Protein AF-A0A831PKM0-F1 (afdb_monomer)

Foldseek 3Di:
DDDDDDPPDDPPPDPDPDDAQCRVQPPNDWDEDEDEQCLLVVNCVVVVVSCLRHGQAYEHPQCLQQCNQPQDPPDGDCPSVVSVVVSNVVSNHHYDRPDDDDPPSHHQVLQQDPVRDGDDPVSNVD

Solvent-accessible surface area (backbone atoms only — not comparable to full-atom values): 7649 Å² total; per-residue (Å²): 137,85,85,80,82,81,81,80,77,80,78,76,77,75,76,76,79,79,77,37,61,31,65,76,35,60,97,74,61,82,34,65,48,71,44,48,71,48,48,57,71,64,74,36,59,72,60,45,52,50,44,66,63,32,34,44,22,40,30,42,64,50,52,44,22,39,27,51,27,36,60,44,88,97,44,72,47,54,70,65,40,51,44,44,50,52,52,27,60,78,67,72,29,49,74,45,87,39,37,86,80,58,95,66,65,46,30,69,65,79,48,34,49,98,89,64,48,76,58,56,71,75,68,72,72,111

Organism: NCBI:txid1484053

pLDDT: mean 91.76, std 14.04, range [42.28, 98.94]

Radius of gyration: 25.33 Å; Cα contacts (8 Å, |Δi|>4): 151; chains: 1; bounding box: 51×22×98 Å

InterPro domains:
  IPR001000 Glycoside hydrolase family 10 domain [PF00331] (21-115)
  IPR001000 Glycoside hydrolase family 10 domain [PS51760] (15-126)
  IPR017853 Glycoside hydrolase superfamily [SSF51445] (19-117)
  IPR044846 Glycoside hydrolase family 10 [PTHR31490] (25-111)

Sequence (126 aa):
MALFILISGCTAQQAEAEKTLKEALDGKFYIGTALNAFQINGQDENSIELVKKHFNSIVAENCMKSGQIQPEEGKFNWELPDRFVEFGEKNNMHIVGHTLIWHSQAPRWFFVDEEGNEVGREVLIE

Structure (mmCIF, N/CA/C/O backbone):
data_AF-A0A831PKM0-F1
#
_entry.id   AF-A0A831PKM0-F1
#
loop_
_atom_site.group_PDB
_atom_site.id
_atom_site.type_symbol
_atom_site.label_atom_id
_atom_site.label_alt_id
_atom_site.label_comp_id
_atom_site.label_asym_id
_atom_site.label_entity_id
_atom_site.label_seq_id
_atom_site.pdbx_PDB_ins_code
_atom_site.Cartn_x
_atom_site.Cartn_y
_atom_site.Cartn_z
_atom_site.occupancy
_atom_site.B_iso_or_equiv
_atom_site.auth_seq_id
_atom_site.auth_comp_id
_atom_site.auth_asym_id
_atom_site.auth_atom_id
_atom_site.pdbx_PDB_model_num
ATOM 1 N N . MET A 1 1 ? -34.335 11.721 69.022 1.00 42.38 1 MET A N 1
ATOM 2 C CA . MET A 1 1 ? -33.905 12.459 67.818 1.00 42.38 1 MET A CA 1
ATOM 3 C C . MET A 1 1 ? -33.088 11.489 66.977 1.00 42.38 1 MET A C 1
ATOM 5 O O . MET A 1 1 ? -31.964 11.192 67.350 1.00 42.38 1 MET A O 1
ATOM 9 N N . ALA A 1 2 ? -33.703 10.858 65.973 1.00 42.28 2 ALA A N 1
ATOM 10 C CA . ALA A 1 2 ? -33.054 9.839 65.146 1.00 42.28 2 ALA A CA 1
ATOM 11 C C . ALA A 1 2 ? -32.454 10.515 63.908 1.00 42.28 2 ALA A C 1
ATOM 13 O O . ALA A 1 2 ? -33.170 11.173 63.156 1.00 42.28 2 ALA A O 1
ATOM 14 N N . LEU A 1 3 ? -31.138 10.403 63.749 1.00 44.72 3 LEU A N 1
ATOM 15 C CA . LEU A 1 3 ? -30.394 10.984 62.639 1.00 44.72 3 LEU A CA 1
ATOM 16 C C . LEU A 1 3 ? -30.480 10.033 61.437 1.00 44.72 3 LEU A C 1
ATOM 18 O O . LEU A 1 3 ? -29.861 8.972 61.440 1.00 44.72 3 LEU A O 1
ATOM 22 N N . PHE A 1 4 ? -31.269 10.398 60.427 1.00 49.47 4 PHE A N 1
ATOM 23 C CA . PHE A 1 4 ? -31.288 9.711 59.135 1.00 49.47 4 PHE A CA 1
ATOM 24 C C . PHE A 1 4 ? -30.123 10.219 58.282 1.00 49.47 4 PHE A C 1
ATOM 26 O O . PHE A 1 4 ? -30.108 11.377 57.870 1.00 49.47 4 PHE A O 1
ATOM 33 N N . ILE A 1 5 ? -29.144 9.353 58.018 1.00 58.38 5 ILE A N 1
ATOM 34 C CA . ILE A 1 5 ? -28.064 9.620 57.064 1.00 58.38 5 ILE A CA 1
ATOM 35 C C . ILE A 1 5 ? -28.539 9.135 55.692 1.00 58.38 5 ILE A C 1
ATOM 37 O O . ILE A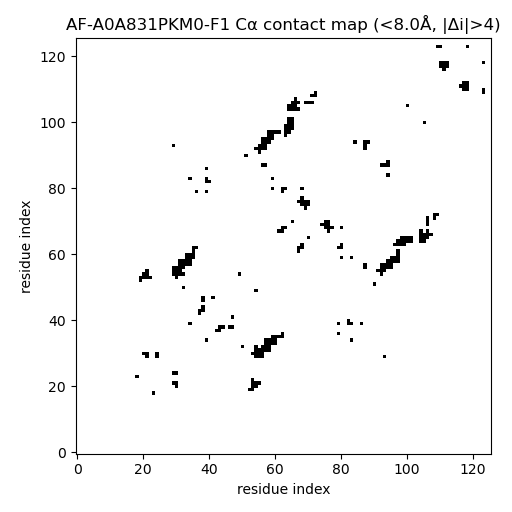 1 5 ? -28.624 7.936 55.437 1.00 58.38 5 ILE A O 1
ATOM 41 N N . LEU A 1 6 ? -28.878 10.083 54.818 1.00 56.03 6 LEU A N 1
ATOM 42 C CA . LEU A 1 6 ? -29.145 9.837 53.402 1.00 56.03 6 LEU A CA 1
ATOM 43 C C . LEU A 1 6 ? -27.808 9.636 52.685 1.00 56.03 6 LEU A C 1
ATOM 45 O O . LEU A 1 6 ? -27.083 10.593 52.419 1.00 56.03 6 LEU A O 1
ATOM 49 N N . ILE A 1 7 ? -27.476 8.384 52.377 1.00 62.81 7 ILE A N 1
ATOM 50 C CA . ILE A 1 7 ? -26.355 8.057 51.494 1.00 62.81 7 ILE A CA 1
ATOM 51 C C . ILE A 1 7 ? -26.844 8.289 50.064 1.00 62.81 7 ILE A C 1
ATOM 53 O O . ILE A 1 7 ? -27.491 7.432 49.466 1.00 62.81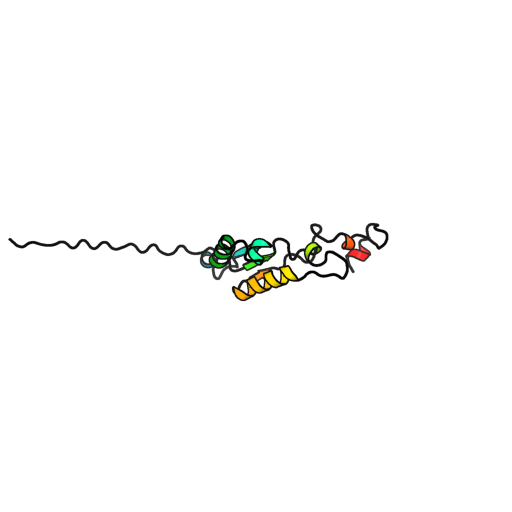 7 ILE A O 1
ATOM 57 N N . SER A 1 8 ? -26.582 9.483 49.535 1.00 67.38 8 SER A N 1
ATOM 58 C CA . SER A 1 8 ? -26.782 9.774 48.117 1.00 67.38 8 SER A CA 1
ATOM 59 C C . SER A 1 8 ? -25.694 9.039 47.333 1.00 67.38 8 SER A C 1
ATOM 61 O O . SER A 1 8 ? -24.536 9.455 47.316 1.00 67.38 8 SER A O 1
ATOM 63 N N . GLY A 1 9 ? -26.036 7.881 46.769 1.00 60.84 9 GLY A N 1
ATOM 64 C CA . GLY A 1 9 ? -25.136 7.121 45.912 1.00 60.84 9 GLY A CA 1
ATOM 65 C C . GLY A 1 9 ? -24.911 7.870 44.603 1.00 60.84 9 GLY A C 1
ATOM 66 O O . GLY A 1 9 ? -25.822 7.972 43.787 1.00 60.84 9 GLY A O 1
ATOM 67 N N . CYS A 1 10 ? -23.700 8.387 44.390 1.00 58.84 10 CYS A N 1
ATOM 68 C CA . CYS A 1 10 ? -23.253 8.779 43.058 1.00 58.84 10 CYS A CA 1
ATOM 69 C C . CYS A 1 10 ? -23.130 7.514 42.207 1.00 58.84 10 CYS A C 1
ATOM 71 O O . CYS A 1 10 ? -22.149 6.777 42.313 1.00 58.84 10 CYS A O 1
ATOM 73 N N . THR A 1 11 ? -24.112 7.258 41.350 1.00 64.62 11 THR A N 1
ATOM 74 C CA . THR A 1 11 ? -23.944 6.331 40.235 1.00 64.62 11 THR A CA 1
ATOM 75 C C . THR A 1 11 ? -22.945 6.979 39.279 1.00 64.62 11 THR A C 1
ATOM 77 O O . THR A 1 11 ? -23.274 7.945 38.594 1.00 64.62 11 THR A O 1
ATOM 80 N N . ALA A 1 12 ? -21.697 6.510 39.270 1.00 62.59 12 ALA A N 1
ATOM 81 C CA . ALA A 1 12 ? -20.759 6.879 38.221 1.00 62.59 12 ALA A CA 1
ATOM 82 C C . ALA A 1 12 ? -21.327 6.337 36.903 1.00 62.59 12 ALA A C 1
ATOM 84 O O . ALA A 1 12 ? -21.351 5.127 36.686 1.00 62.59 12 ALA A O 1
ATOM 85 N N . GLN A 1 13 ? -21.851 7.229 36.062 1.00 57.53 13 GLN A N 1
ATOM 86 C CA . GLN A 1 13 ? -22.266 6.900 34.706 1.00 57.53 13 GLN A CA 1
ATOM 87 C C . GLN A 1 13 ? -21.012 6.414 33.970 1.00 57.53 13 GLN A C 1
ATOM 89 O O . GLN A 1 13 ? -20.145 7.212 33.615 1.00 57.53 13 GLN A O 1
ATOM 94 N N . GLN A 1 14 ? -20.867 5.100 33.809 1.00 56.69 14 GLN A N 1
ATOM 95 C CA . GLN A 1 14 ? -19.831 4.531 32.957 1.00 56.69 14 GLN A CA 1
ATOM 96 C C . GLN A 1 14 ? -20.089 5.067 31.548 1.00 56.69 14 GLN A C 1
ATOM 98 O O . GLN A 1 14 ? -21.140 4.791 30.969 1.00 56.69 14 GLN A O 1
ATOM 103 N N . ALA A 1 15 ? -19.180 5.898 31.033 1.00 61.12 15 ALA A N 1
ATOM 104 C CA . ALA A 1 15 ? -19.237 6.327 29.646 1.00 61.12 15 ALA A CA 1
ATOM 105 C C . ALA A 1 15 ? -19.170 5.068 28.778 1.00 61.12 15 ALA A C 1
ATOM 107 O O . ALA A 1 15 ? -18.217 4.291 28.876 1.00 61.12 15 ALA A O 1
ATOM 108 N N . GLU A 1 16 ? -20.217 4.832 27.994 1.00 64.12 16 GLU A N 1
ATOM 109 C CA . GLU A 1 16 ? -20.244 3.741 27.031 1.00 64.12 16 GLU A CA 1
ATOM 110 C C . GLU A 1 16 ? -19.091 3.977 26.049 1.00 64.12 16 GLU A C 1
ATOM 112 O O . GLU A 1 16 ? -18.950 5.078 25.512 1.00 64.12 16 GLU A O 1
ATOM 117 N N . ALA A 1 17 ? -18.204 2.992 25.892 1.00 71.06 17 ALA A N 1
ATOM 118 C CA . ALA A 1 17 ? -17.057 3.133 25.005 1.00 71.06 17 ALA A CA 1
ATOM 119 C C . ALA A 1 17 ? -17.556 3.463 23.590 1.00 71.06 17 ALA A C 1
ATOM 121 O O . ALA A 1 17 ? -18.407 2.753 23.049 1.00 71.06 17 ALA A O 1
ATOM 122 N N . GLU A 1 18 ? -17.052 4.550 23.002 1.00 85.19 18 GLU A N 1
ATOM 123 C CA . GLU A 1 18 ? -17.447 4.944 21.651 1.00 85.19 18 GLU A CA 1
ATOM 124 C C . GLU A 1 18 ? -17.124 3.824 20.657 1.00 85.19 18 GLU A C 1
ATOM 126 O O . GLU A 1 18 ? -15.992 3.332 20.604 1.00 85.19 18 GLU A O 1
ATOM 131 N N . LYS A 1 19 ? -18.121 3.440 19.850 1.00 92.94 19 LYS A N 1
ATOM 132 C CA . LYS A 1 19 ? -17.942 2.461 18.773 1.00 92.94 19 LYS A CA 1
ATOM 133 C C . LYS A 1 19 ? -16.873 2.944 17.796 1.00 92.94 19 LYS A C 1
ATOM 135 O O . LYS A 1 19 ? -16.893 4.091 17.349 1.00 92.94 19 LYS A O 1
ATOM 140 N N . THR A 1 20 ? -15.970 2.052 17.413 1.00 97.56 20 THR A N 1
ATOM 141 C CA . THR A 1 20 ? -14.993 2.312 16.350 1.00 97.56 20 THR A CA 1
ATOM 142 C C . THR A 1 20 ? -15.661 2.315 14.969 1.00 97.56 20 THR A C 1
ATOM 144 O O . THR A 1 20 ? -16.802 1.876 14.805 1.00 97.56 20 THR A O 1
ATOM 147 N N . LEU A 1 21 ? -14.949 2.798 13.941 1.00 97.75 21 LEU A N 1
ATOM 148 C CA . LEU A 1 21 ? -15.515 2.892 12.587 1.00 97.75 21 LEU A CA 1
ATOM 149 C C . LEU A 1 21 ? -15.814 1.504 12.005 1.00 97.75 21 LEU A C 1
ATOM 151 O O . LEU A 1 21 ? -16.902 1.288 11.473 1.00 97.75 21 LEU A O 1
ATOM 155 N N . LYS A 1 22 ? -14.886 0.549 12.158 1.00 97.75 22 LYS A N 1
ATOM 156 C CA . LYS A 1 22 ? -15.090 -0.845 11.745 1.00 97.75 22 LYS A CA 1
ATOM 157 C C . LYS A 1 22 ? -16.229 -1.540 12.497 1.00 97.75 22 LYS A C 1
ATOM 159 O O . LYS A 1 22 ? -16.961 -2.297 11.877 1.00 97.75 22 LYS A O 1
ATOM 164 N N . GLU A 1 23 ? -16.429 -1.257 13.787 1.00 97.75 23 GLU A N 1
ATOM 165 C CA . GLU A 1 23 ? -17.535 -1.839 14.570 1.00 97.75 23 GLU A CA 1
ATOM 166 C C . GLU A 1 23 ? -18.895 -1.271 14.163 1.00 97.75 23 GLU A C 1
ATOM 168 O O . GLU A 1 23 ? -19.891 -1.990 14.134 1.00 97.75 23 GLU A O 1
ATOM 173 N N . ALA A 1 24 ? -18.960 0.018 13.820 1.00 96.81 24 ALA A N 1
ATOM 174 C CA . ALA A 1 24 ? -20.200 0.647 13.373 1.00 96.81 24 ALA A CA 1
ATOM 175 C C . ALA A 1 24 ? -20.747 0.035 12.065 1.00 96.81 24 ALA A C 1
ATOM 177 O O . ALA A 1 24 ? -21.945 0.144 11.782 1.00 96.81 24 ALA A O 1
ATOM 178 N N . LEU A 1 25 ? -19.878 -0.599 11.270 1.00 96.62 25 LEU A N 1
ATOM 179 C CA . LEU A 1 25 ? -20.184 -1.163 9.951 1.00 96.62 25 LEU A CA 1
ATOM 180 C C . LEU A 1 25 ? -19.878 -2.665 9.854 1.00 96.62 25 LEU A C 1
ATOM 182 O O . LEU A 1 25 ? -19.854 -3.223 8.754 1.00 96.62 25 LEU A O 1
ATOM 186 N N . ASP A 1 26 ? -19.711 -3.322 11.003 1.00 96.06 26 ASP A N 1
ATOM 187 C CA . ASP A 1 26 ? -19.443 -4.752 11.075 1.00 96.06 26 ASP A CA 1
ATOM 188 C C . ASP A 1 26 ? -20.546 -5.578 10.388 1.00 96.06 26 ASP A C 1
ATOM 190 O O . ASP A 1 26 ? -21.730 -5.221 10.391 1.00 96.06 26 ASP A O 1
ATOM 194 N N . GLY A 1 27 ? -20.134 -6.659 9.725 1.00 96.00 27 GLY A N 1
ATOM 195 C CA . GLY A 1 27 ? -21.010 -7.522 8.929 1.00 96.00 27 GLY A CA 1
ATOM 196 C C . GLY A 1 27 ? -21.567 -6.908 7.635 1.00 96.00 27 GLY A C 1
ATOM 197 O O . GLY A 1 27 ? -22.317 -7.587 6.935 1.00 96.00 27 GLY A O 1
ATOM 198 N N . LYS A 1 28 ? -21.224 -5.655 7.288 1.00 97.94 28 LYS A N 1
ATOM 199 C CA . LYS A 1 28 ? -21.679 -5.000 6.045 1.00 97.94 28 LYS A CA 1
ATOM 200 C C . LYS A 1 28 ? -20.576 -4.899 4.998 1.00 97.94 28 LYS A C 1
ATOM 202 O O . LYS A 1 28 ? -20.756 -5.365 3.878 1.00 97.94 28 LYS A O 1
ATOM 207 N N . PHE A 1 29 ? -19.461 -4.265 5.347 1.00 97.31 29 PHE A N 1
ATOM 208 C CA . PHE A 1 29 ? -18.287 -4.115 4.485 1.00 97.31 29 PHE A CA 1
ATOM 209 C C . PHE A 1 29 ? -17.065 -3.705 5.311 1.00 97.31 29 PHE A C 1
ATOM 211 O O . PHE A 1 29 ? -17.191 -3.251 6.448 1.00 97.31 29 PHE A O 1
ATOM 218 N N . TYR A 1 30 ? -15.875 -3.860 4.731 1.00 98.50 30 TYR A N 1
ATOM 219 C CA . TYR A 1 30 ? -14.639 -3.403 5.358 1.00 98.50 30 TYR A CA 1
ATOM 220 C C . TYR A 1 30 ? -14.547 -1.875 5.404 1.00 98.50 30 TYR A C 1
ATOM 222 O O . TYR A 1 30 ? -14.984 -1.178 4.489 1.00 98.50 30 TYR A O 1
ATOM 230 N N . ILE A 1 31 ? -13.900 -1.368 6.450 1.00 98.69 31 ILE A N 1
ATOM 231 C CA . ILE A 1 31 ? -13.505 0.030 6.591 1.00 98.69 31 ILE A CA 1
ATOM 232 C C . ILE A 1 31 ? -11.994 0.104 6.494 1.00 98.69 31 ILE A C 1
ATOM 234 O O . ILE A 1 31 ? -11.278 -0.422 7.351 1.00 98.69 31 ILE A O 1
ATOM 238 N N . GLY A 1 32 ? -11.530 0.730 5.411 1.00 98.56 32 GLY A N 1
ATOM 239 C CA . GLY A 1 32 ? -10.124 0.771 5.042 1.00 98.56 32 GLY A CA 1
ATOM 240 C C . GLY A 1 32 ? -9.499 2.158 5.062 1.00 98.56 32 GLY A C 1
ATOM 241 O O . GLY A 1 32 ? -10.196 3.170 5.021 1.00 98.56 32 GLY A O 1
ATOM 242 N N . THR A 1 33 ? -8.170 2.183 5.122 1.00 98.81 33 THR A N 1
ATOM 243 C CA . THR A 1 33 ? -7.352 3.398 5.030 1.00 98.81 33 THR A CA 1
ATOM 244 C C . THR A 1 33 ? -6.039 3.126 4.295 1.00 98.81 33 THR A C 1
ATOM 246 O O . THR A 1 33 ? -5.596 1.977 4.210 1.00 98.81 33 THR A O 1
ATOM 249 N N . ALA A 1 34 ? -5.428 4.173 3.739 1.00 98.81 34 ALA A N 1
ATOM 250 C CA . ALA A 1 34 ? -4.139 4.079 3.065 1.00 98.81 34 ALA A CA 1
ATOM 251 C C . ALA A 1 34 ? -2.982 4.229 4.060 1.00 98.81 34 ALA A C 1
ATOM 253 O O . ALA A 1 34 ? -3.033 5.092 4.936 1.00 98.81 34 ALA A O 1
ATOM 254 N N . LEU A 1 35 ? -1.943 3.404 3.916 1.00 98.81 35 LEU A N 1
ATOM 255 C CA . LEU A 1 35 ? -0.715 3.500 4.709 1.00 98.81 35 LEU A CA 1
ATOM 256 C C . LEU A 1 35 ? 0.455 3.961 3.843 1.00 98.81 35 LEU A C 1
ATOM 258 O O . LEU A 1 35 ? 0.676 3.465 2.734 1.00 98.81 35 LEU A O 1
ATOM 262 N N . ASN A 1 36 ? 1.235 4.874 4.402 1.00 98.62 36 ASN A N 1
ATOM 263 C CA . ASN A 1 36 ? 2.460 5.403 3.833 1.00 98.62 36 ASN A CA 1
ATOM 264 C C . ASN A 1 36 ? 3.696 4.782 4.498 1.00 98.62 36 ASN A C 1
ATOM 266 O O . ASN A 1 36 ? 3.597 4.009 5.454 1.00 98.62 36 ASN A O 1
ATOM 270 N N . ALA A 1 37 ? 4.883 5.130 3.996 1.00 98.19 37 ALA A N 1
ATOM 271 C CA . ALA A 1 37 ? 6.140 4.558 4.471 1.00 98.19 37 ALA A CA 1
ATOM 272 C C . ALA A 1 37 ? 6.392 4.783 5.973 1.00 98.19 37 ALA A C 1
ATOM 274 O O . ALA A 1 37 ? 6.924 3.892 6.625 1.00 98.19 37 ALA A O 1
ATOM 275 N N . PHE A 1 38 ? 5.987 5.924 6.540 1.00 98.31 38 PHE A N 1
ATOM 276 C CA . PHE A 1 38 ? 6.170 6.207 7.965 1.00 98.31 38 PHE A CA 1
ATOM 277 C C . PHE A 1 38 ? 5.319 5.278 8.832 1.00 98.31 38 PHE A C 1
ATOM 279 O O . PHE A 1 38 ? 5.836 4.722 9.801 1.00 98.31 38 PHE A O 1
ATOM 286 N N . GLN A 1 39 ? 4.051 5.036 8.474 1.00 98.56 39 GLN A N 1
ATOM 287 C CA . GLN A 1 39 ? 3.225 4.077 9.220 1.00 98.56 39 GLN A CA 1
ATOM 288 C C . GLN A 1 39 ? 3.720 2.637 9.037 1.00 98.56 39 GLN A C 1
ATOM 290 O O . GLN A 1 39 ? 3.811 1.895 10.012 1.00 98.56 39 GLN A O 1
ATOM 295 N N . ILE A 1 40 ? 4.098 2.245 7.816 1.00 98.38 40 ILE A N 1
ATOM 296 C CA . ILE A 1 40 ? 4.612 0.892 7.535 1.00 98.38 40 ILE A CA 1
ATOM 297 C C . ILE A 1 40 ? 5.920 0.631 8.300 1.00 98.38 40 ILE A C 1
ATOM 299 O O . ILE A 1 40 ? 6.126 -0.452 8.845 1.00 98.38 40 ILE A O 1
ATOM 303 N N . ASN A 1 41 ? 6.791 1.637 8.399 1.00 98.06 41 ASN A N 1
ATOM 304 C CA . ASN A 1 41 ? 8.066 1.530 9.105 1.00 98.06 41 ASN A CA 1
ATOM 305 C C . ASN A 1 41 ? 7.961 1.721 10.625 1.00 98.06 41 ASN A C 1
ATOM 307 O O . ASN A 1 41 ? 8.986 1.641 11.301 1.00 98.06 41 ASN A O 1
ATOM 311 N N . GLY A 1 42 ? 6.767 1.963 11.175 1.00 97.19 42 GLY A N 1
ATOM 312 C CA . GLY A 1 42 ? 6.595 2.163 12.617 1.00 97.19 42 GLY A CA 1
ATOM 313 C C . GLY A 1 42 ? 7.031 3.540 13.125 1.00 97.19 42 GLY A C 1
ATOM 314 O O . GLY A 1 42 ? 7.248 3.702 14.317 1.00 97.19 42 GLY A O 1
ATOM 315 N N . GLN A 1 43 ? 7.192 4.524 12.241 1.00 98.38 43 GLN A N 1
ATOM 316 C CA . GLN A 1 43 ? 7.706 5.861 12.568 1.00 98.38 43 GLN A CA 1
ATOM 317 C C . GLN A 1 43 ? 6.605 6.847 12.995 1.00 98.38 43 GLN A C 1
ATOM 319 O O . GLN A 1 43 ? 6.913 7.934 13.474 1.00 98.38 43 GLN A O 1
ATOM 324 N N . ASP A 1 44 ? 5.334 6.481 12.815 1.00 97.88 44 ASP A N 1
ATOM 325 C CA . ASP A 1 44 ? 4.160 7.273 13.200 1.00 97.88 44 ASP A CA 1
ATOM 326 C C . ASP A 1 44 ? 3.207 6.422 14.055 1.00 97.88 44 ASP A C 1
ATOM 328 O O . ASP A 1 44 ? 2.207 5.875 13.582 1.00 97.88 44 ASP A O 1
ATOM 332 N N . GLU A 1 45 ? 3.573 6.259 15.327 1.00 97.56 45 GLU A N 1
ATOM 333 C CA . GLU A 1 45 ? 2.880 5.387 16.282 1.00 97.56 45 GLU A CA 1
ATOM 334 C C . GLU A 1 45 ? 1.421 5.807 16.506 1.00 97.56 45 GLU A C 1
ATOM 336 O O . GLU A 1 45 ? 0.533 4.955 16.493 1.00 97.56 45 GLU A O 1
ATOM 341 N N . ASN A 1 46 ? 1.152 7.112 16.611 1.00 97.94 46 ASN A N 1
ATOM 342 C CA . ASN A 1 46 ? -0.199 7.637 16.826 1.00 97.94 46 ASN A CA 1
ATOM 343 C C . ASN A 1 46 ? -1.139 7.266 15.670 1.00 97.94 46 ASN A C 1
ATOM 345 O O . ASN A 1 46 ? -2.260 6.801 15.897 1.00 97.94 46 ASN A O 1
ATOM 349 N N . SER A 1 47 ? -0.690 7.424 14.420 1.00 98.06 47 SER A N 1
ATOM 350 C CA . SER A 1 47 ? -1.491 7.003 13.267 1.00 98.06 47 SER A CA 1
ATOM 351 C C . SER A 1 47 ? -1.672 5.489 13.232 1.00 98.06 47 SER A C 1
ATOM 353 O O . SER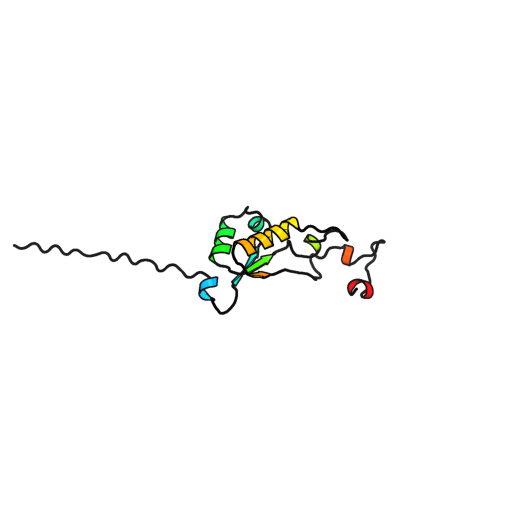 A 1 47 ? -2.765 5.016 12.932 1.00 98.06 47 SER A O 1
ATOM 355 N N . ILE A 1 48 ? -0.645 4.708 13.580 1.00 98.50 48 ILE A N 1
ATOM 356 C CA . ILE A 1 48 ? -0.739 3.241 13.640 1.00 98.50 48 ILE A CA 1
ATOM 357 C C . ILE A 1 48 ? -1.773 2.788 14.679 1.00 98.50 48 ILE A C 1
ATOM 359 O O . ILE A 1 48 ? -2.533 1.851 14.418 1.00 98.50 48 ILE A O 1
ATOM 363 N N . GLU A 1 49 ? -1.835 3.438 15.842 1.00 98.38 49 GLU A N 1
ATOM 364 C CA . GLU A 1 49 ? -2.856 3.161 16.856 1.00 98.38 49 GLU A CA 1
ATOM 365 C C . GLU A 1 49 ? -4.266 3.435 16.324 1.00 98.38 49 GLU A C 1
ATOM 367 O O . GLU A 1 49 ? -5.153 2.587 16.460 1.00 98.38 49 GLU A O 1
ATOM 372 N N . LEU A 1 50 ? -4.467 4.566 15.641 1.00 98.25 50 LEU A N 1
ATOM 373 C CA . LEU A 1 50 ? -5.746 4.891 15.006 1.00 98.25 50 LEU A CA 1
ATOM 374 C C . LEU A 1 50 ? -6.117 3.889 13.907 1.00 98.25 50 LEU A C 1
ATOM 376 O O . LEU A 1 50 ? -7.267 3.448 13.852 1.00 98.25 50 LEU A O 1
ATOM 380 N N . VAL A 1 51 ? -5.150 3.487 13.075 1.00 98.62 51 VAL A N 1
ATOM 381 C CA . VAL A 1 51 ? -5.323 2.468 12.029 1.00 98.62 51 VAL A CA 1
ATOM 382 C C . VAL A 1 51 ? -5.851 1.170 12.645 1.00 98.62 51 VAL A C 1
ATOM 384 O O . VAL A 1 51 ? -6.913 0.681 12.259 1.00 98.62 51 VAL A O 1
ATOM 387 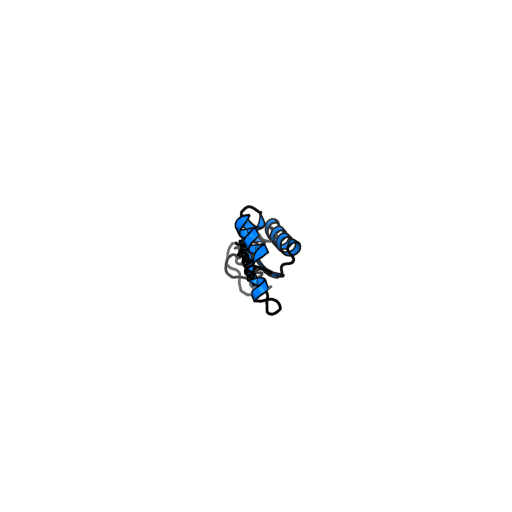N N . LYS A 1 52 ? -5.163 0.647 13.667 1.00 98.50 52 LYS A N 1
ATOM 388 C CA . LYS A 1 52 ? -5.547 -0.599 14.352 1.00 98.50 52 LYS A CA 1
ATOM 389 C C . LYS A 1 52 ? -6.898 -0.490 15.053 1.00 98.50 52 LYS A C 1
ATOM 391 O O . LYS A 1 52 ? -7.672 -1.453 15.052 1.00 98.50 52 LYS A O 1
ATOM 396 N N . LYS A 1 53 ? -7.198 0.672 15.639 1.00 98.19 53 LYS A N 1
ATOM 397 C CA . LYS A 1 53 ? -8.454 0.920 16.350 1.00 98.19 53 LYS A CA 1
ATOM 398 C C . LYS A 1 53 ? -9.644 0.986 15.396 1.00 98.19 53 LYS A C 1
ATOM 400 O O . LYS A 1 53 ? -10.648 0.328 15.647 1.00 98.19 53 LYS A O 1
ATOM 405 N N . HIS A 1 54 ? -9.549 1.743 14.307 1.00 98.44 54 HIS A N 1
ATOM 406 C CA . HIS A 1 54 ? -10.721 2.102 13.507 1.00 98.44 54 HIS A CA 1
ATOM 407 C C . HIS A 1 54 ? -10.907 1.288 12.223 1.00 98.44 54 HIS A C 1
ATOM 409 O O . HIS A 1 54 ? -12.035 1.233 11.737 1.00 98.44 54 HIS A O 1
ATOM 415 N N . PHE A 1 55 ? -9.869 0.633 11.697 1.00 98.75 55 PHE A N 1
ATOM 416 C CA . PHE A 1 55 ? -9.901 0.021 10.365 1.00 98.75 55 PHE A CA 1
ATOM 417 C C . PHE A 1 55 ? -9.664 -1.495 10.410 1.00 98.75 55 PHE A C 1
ATOM 419 O O . PHE A 1 55 ? -9.012 -2.021 11.315 1.00 98.75 55 PHE A O 1
ATOM 426 N N . ASN A 1 56 ? -10.246 -2.207 9.445 1.00 98.75 56 ASN A N 1
ATOM 427 C CA . ASN A 1 56 ? -10.070 -3.650 9.220 1.00 98.75 56 ASN A CA 1
ATOM 428 C C . ASN A 1 56 ? -9.687 -3.977 7.765 1.00 98.75 56 ASN A C 1
ATOM 430 O O . ASN A 1 56 ? -9.681 -5.141 7.370 1.00 98.75 56 ASN A O 1
ATOM 434 N N . SER A 1 57 ? -9.335 -2.959 6.978 1.00 98.88 57 SER A N 1
ATOM 435 C CA . SER A 1 57 ? -8.711 -3.100 5.667 1.00 98.88 57 SER A CA 1
ATOM 436 C C . SER A 1 57 ? -7.630 -2.036 5.468 1.00 98.88 57 SER A C 1
ATOM 438 O O . SER A 1 57 ? -7.700 -0.958 6.057 1.00 98.88 57 SER A O 1
ATOM 440 N N . ILE A 1 58 ? -6.617 -2.330 4.658 1.00 98.88 58 ILE A N 1
ATOM 441 C CA . ILE A 1 58 ? -5.535 -1.397 4.343 1.00 98.88 58 ILE A CA 1
ATOM 442 C C . ILE A 1 58 ? -5.206 -1.430 2.857 1.00 98.88 58 ILE A C 1
ATOM 444 O O . ILE A 1 58 ? -5.303 -2.471 2.208 1.00 98.88 58 ILE A O 1
ATOM 448 N N . VAL A 1 59 ? -4.773 -0.287 2.335 1.00 98.94 59 VAL A N 1
ATOM 449 C CA . VAL A 1 59 ? -4.236 -0.139 0.978 1.00 98.94 59 VAL A CA 1
ATOM 450 C C . VAL A 1 59 ? -2.881 0.564 1.043 1.00 98.94 59 VAL A C 1
ATOM 452 O O . VAL A 1 59 ? -2.674 1.449 1.874 1.00 98.94 59 VAL A O 1
ATOM 455 N N . ALA A 1 60 ? -1.933 0.171 0.199 1.00 98.75 60 ALA A N 1
ATOM 456 C CA . ALA A 1 60 ? -0.654 0.867 0.111 1.00 98.75 60 ALA A CA 1
ATOM 457 C C . ALA A 1 60 ? -0.851 2.230 -0.571 1.00 98.75 60 ALA A C 1
ATOM 459 O O . ALA A 1 60 ? -1.370 2.289 -1.685 1.00 98.75 60 ALA A O 1
ATOM 460 N N . GLU A 1 61 ? -0.419 3.329 0.058 1.00 98.69 61 GLU A N 1
ATOM 461 C CA . GLU A 1 61 ? -0.572 4.667 -0.535 1.00 98.69 61 GLU A CA 1
ATOM 462 C C . GLU A 1 61 ? 0.251 4.801 -1.827 1.00 98.69 61 GLU A C 1
ATOM 464 O O . GLU A 1 61 ? -0.228 5.319 -2.840 1.00 98.69 61 GLU A O 1
ATOM 469 N N . ASN A 1 62 ? 1.499 4.320 -1.799 1.00 98.69 62 ASN A N 1
ATOM 470 C CA . ASN A 1 62 ? 2.422 4.434 -2.930 1.00 98.69 62 ASN A CA 1
ATOM 471 C C . ASN A 1 62 ? 3.293 3.195 -3.158 1.00 98.69 62 ASN A C 1
ATOM 473 O O . ASN A 1 62 ? 3.584 2.893 -4.310 1.00 98.69 62 ASN A O 1
ATOM 477 N N . CYS A 1 63 ? 3.705 2.471 -2.109 1.00 98.50 63 CYS A N 1
ATOM 478 C CA . CYS A 1 63 ? 4.767 1.463 -2.236 1.00 98.50 63 CYS A CA 1
ATOM 479 C C . CYS A 1 63 ? 4.432 0.295 -3.175 1.00 98.50 63 CYS A C 1
ATOM 481 O O . CYS A 1 63 ? 5.354 -0.336 -3.672 1.00 98.50 63 CYS A O 1
ATOM 483 N N . MET A 1 64 ? 3.150 0.044 -3.467 1.00 98.69 64 MET A N 1
ATOM 484 C CA . MET A 1 64 ? 2.718 -0.999 -4.407 1.00 98.69 64 MET A CA 1
ATOM 485 C C . MET A 1 64 ? 2.359 -0.484 -5.813 1.00 98.69 64 MET A C 1
ATOM 487 O O . MET A 1 64 ? 1.787 -1.224 -6.612 1.00 98.69 64 MET A O 1
ATOM 491 N N . LYS A 1 65 ? 2.672 0.773 -6.146 1.00 98.69 65 LYS A N 1
ATOM 492 C CA . LYS A 1 65 ? 2.568 1.276 -7.525 1.00 98.69 65 LYS A CA 1
ATOM 493 C C . LYS A 1 65 ? 3.758 0.777 -8.340 1.00 98.69 65 LYS A C 1
ATOM 495 O O . LYS A 1 65 ? 4.863 0.660 -7.809 1.00 98.69 65 LYS A O 1
ATOM 500 N N . SER A 1 66 ? 3.553 0.514 -9.629 1.00 97.69 66 SER A N 1
ATOM 501 C CA . SER A 1 66 ? 4.557 -0.139 -10.480 1.00 97.69 66 SER A CA 1
ATOM 502 C C . SER A 1 66 ? 5.907 0.583 -10.506 1.00 97.69 66 SER A C 1
ATOM 504 O O . SER A 1 66 ? 6.937 -0.077 -10.468 1.00 97.69 66 SER A O 1
ATOM 506 N N . GLY A 1 67 ? 5.941 1.918 -10.470 1.00 97.69 67 GLY A N 1
ATOM 507 C CA . GLY A 1 67 ? 7.195 2.676 -10.420 1.00 97.69 67 GLY A CA 1
ATOM 508 C C . GLY A 1 67 ? 7.969 2.542 -9.105 1.00 97.69 67 GLY A C 1
ATOM 509 O O . GLY A 1 67 ? 9.173 2.773 -9.092 1.00 97.69 67 GLY A O 1
ATOM 510 N N . GLN A 1 68 ? 7.303 2.169 -8.006 1.00 97.94 68 GLN A N 1
ATOM 511 C CA . GLN A 1 68 ? 7.957 1.844 -6.733 1.00 97.94 68 GLN A CA 1
ATOM 512 C C . GLN A 1 68 ? 8.416 0.382 -6.698 1.00 97.94 68 GLN A C 1
ATOM 514 O O . GLN A 1 68 ? 9.518 0.100 -6.237 1.00 97.94 68 GLN A O 1
ATOM 519 N N . ILE A 1 69 ? 7.585 -0.531 -7.213 1.00 98.12 69 ILE A N 1
ATOM 520 C CA . ILE A 1 69 ? 7.873 -1.970 -7.245 1.00 98.12 69 ILE A CA 1
ATOM 521 C C . ILE A 1 69 ? 8.987 -2.303 -8.239 1.00 98.12 69 ILE A C 1
ATOM 523 O O . ILE A 1 69 ? 9.834 -3.130 -7.928 1.00 98.12 69 ILE A O 1
ATOM 527 N N . GLN A 1 70 ? 8.991 -1.708 -9.431 1.00 97.94 70 GLN A N 1
ATOM 528 C CA . GLN A 1 70 ? 9.904 -2.075 -10.514 1.00 97.94 70 GLN A CA 1
ATOM 529 C C . GLN A 1 70 ? 10.482 -0.825 -11.199 1.00 97.94 70 GLN A C 1
ATOM 531 O O . GLN A 1 70 ? 10.133 -0.510 -12.341 1.00 97.94 70 GLN A O 1
ATOM 536 N N . PRO A 1 71 ? 11.349 -0.066 -10.505 1.00 96.50 71 PRO A N 1
ATOM 537 C CA . PRO A 1 71 ? 11.889 1.195 -11.019 1.00 96.50 71 PRO A CA 1
ATOM 538 C C . PRO A 1 71 ? 12.729 1.027 -12.296 1.00 96.50 71 PRO A C 1
ATOM 540 O O . PRO A 1 71 ? 12.766 1.936 -13.124 1.00 96.50 71 PRO A O 1
ATOM 543 N N . GLU A 1 72 ? 13.362 -0.134 -12.473 1.00 96.06 72 GLU A N 1
ATOM 544 C CA . GLU A 1 72 ? 14.114 -0.526 -13.669 1.00 96.06 72 GLU A CA 1
ATOM 545 C C . GLU A 1 72 ? 13.620 -1.892 -14.160 1.00 96.06 72 GLU A C 1
ATOM 547 O O . GLU A 1 72 ? 13.201 -2.730 -13.356 1.00 96.06 72 GLU A O 1
ATOM 552 N N . GLU A 1 73 ? 13.689 -2.135 -15.469 1.00 95.25 73 GLU A N 1
ATOM 553 C CA . GLU A 1 73 ? 13.241 -3.397 -16.058 1.00 95.25 73 GLU A CA 1
ATOM 554 C C . GLU A 1 73 ? 13.960 -4.595 -15.420 1.00 95.25 73 GLU A C 1
ATOM 556 O O . GLU A 1 73 ? 15.172 -4.593 -15.195 1.00 95.25 73 GLU A O 1
ATOM 561 N N . GLY A 1 74 ? 13.182 -5.608 -15.038 1.00 96.31 74 GLY A N 1
ATOM 562 C CA . GLY A 1 74 ? 13.674 -6.792 -14.326 1.00 96.31 74 GLY A CA 1
ATOM 563 C C . GLY A 1 74 ? 14.175 -6.577 -12.885 1.00 96.31 74 GLY A C 1
ATOM 564 O O . GLY A 1 74 ? 14.460 -7.566 -12.210 1.00 96.31 74 GLY A O 1
ATOM 565 N N . LYS A 1 75 ? 14.259 -5.340 -12.368 1.00 97.94 75 LYS A N 1
ATOM 566 C CA . LYS A 1 75 ? 14.718 -5.061 -10.995 1.00 97.94 75 LYS A CA 1
ATOM 567 C C . LYS A 1 75 ? 13.559 -4.673 -10.090 1.00 97.94 75 LYS A C 1
ATOM 569 O O . LYS A 1 75 ? 13.018 -3.574 -10.187 1.00 97.94 75 LYS A O 1
ATOM 574 N N . PHE A 1 76 ? 13.228 -5.568 -9.167 1.00 98.38 76 PHE A N 1
ATOM 575 C CA . PHE A 1 76 ? 12.127 -5.373 -8.235 1.00 98.38 76 PHE A CA 1
ATOM 576 C C . PHE A 1 76 ? 12.595 -4.920 -6.849 1.00 98.38 76 PHE A C 1
ATOM 578 O O . PHE A 1 76 ? 13.602 -5.408 -6.335 1.00 98.38 76 PHE A O 1
ATOM 585 N N . ASN A 1 77 ? 11.817 -4.039 -6.224 1.00 97.94 77 ASN A N 1
ATOM 586 C CA . ASN A 1 77 ? 11.933 -3.647 -4.828 1.00 97.94 77 ASN A CA 1
ATOM 587 C C . ASN A 1 77 ? 10.656 -4.025 -4.066 1.00 97.94 77 ASN A C 1
ATOM 589 O O . ASN A 1 77 ? 9.637 -3.337 -4.139 1.00 97.94 77 ASN A O 1
ATOM 5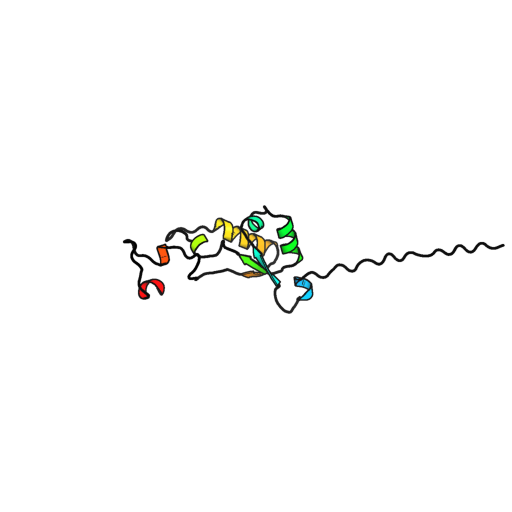93 N N . TRP A 1 78 ? 10.742 -5.117 -3.310 1.00 98.31 78 TRP A N 1
ATOM 594 C CA . TRP A 1 78 ? 9.641 -5.639 -2.500 1.00 98.31 78 TRP A CA 1
ATOM 595 C C . TRP A 1 78 ? 9.760 -5.298 -1.011 1.00 98.31 78 TRP A C 1
ATOM 597 O O . TRP A 1 78 ? 8.844 -5.592 -0.258 1.00 98.31 78 TRP A O 1
ATOM 607 N N . GLU A 1 79 ? 10.818 -4.606 -0.572 1.00 98.50 79 GLU A N 1
ATOM 608 C CA . GLU A 1 79 ? 11.092 -4.408 0.859 1.00 98.50 79 GLU A CA 1
ATOM 609 C C . GLU A 1 79 ? 9.935 -3.713 1.600 1.00 98.50 79 GLU A C 1
ATOM 611 O O . GLU A 1 79 ? 9.444 -4.204 2.617 1.00 98.50 79 GLU A O 1
ATOM 616 N N . LEU A 1 80 ? 9.477 -2.561 1.100 1.00 98.56 80 LEU A N 1
ATOM 617 C CA . LEU A 1 80 ? 8.386 -1.820 1.736 1.00 98.56 80 LEU A CA 1
ATOM 618 C C . LEU A 1 80 ? 6.997 -2.451 1.484 1.00 98.56 80 LEU A C 1
ATOM 620 O O . LEU A 1 80 ? 6.200 -2.473 2.426 1.00 98.56 80 LEU A O 1
ATOM 624 N N . PRO A 1 81 ? 6.674 -2.968 0.276 1.00 98.69 81 PRO A N 1
ATOM 625 C CA . PRO A 1 81 ? 5.482 -3.792 0.053 1.00 98.69 81 PRO A CA 1
ATOM 626 C C . PRO A 1 81 ? 5.353 -4.995 0.993 1.00 98.69 81 PRO A C 1
ATOM 628 O O . PRO A 1 81 ? 4.281 -5.194 1.559 1.00 98.69 81 PRO A O 1
ATOM 631 N N . ASP A 1 82 ? 6.430 -5.748 1.218 1.00 98.81 82 ASP A N 1
ATOM 632 C CA . ASP A 1 82 ? 6.413 -6.934 2.082 1.00 98.81 82 ASP A CA 1
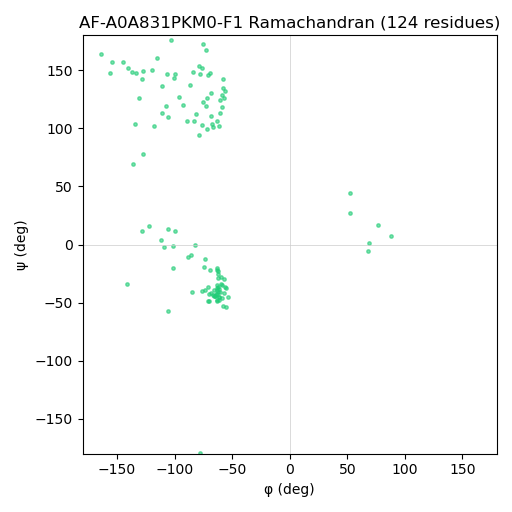ATOM 633 C C . ASP A 1 82 ? 6.104 -6.543 3.529 1.00 98.81 82 ASP A C 1
ATOM 635 O O . ASP A 1 82 ? 5.242 -7.141 4.170 1.00 98.81 82 ASP A O 1
ATOM 639 N N . ARG A 1 83 ? 6.712 -5.458 4.023 1.00 98.81 83 ARG A N 1
ATOM 640 C CA . ARG A 1 83 ? 6.410 -4.909 5.357 1.00 98.81 83 ARG A CA 1
ATOM 641 C C . ARG A 1 83 ? 4.968 -4.412 5.476 1.00 98.81 83 ARG A C 1
ATOM 643 O O . ARG A 1 83 ? 4.363 -4.523 6.542 1.00 98.81 83 ARG A O 1
ATOM 650 N N . PHE A 1 84 ? 4.405 -3.857 4.402 1.00 98.88 84 PHE A N 1
ATOM 651 C CA . PHE A 1 84 ? 2.996 -3.457 4.360 1.00 98.88 84 PHE A CA 1
ATOM 652 C C . PHE A 1 84 ? 2.061 -4.671 4.453 1.00 98.88 84 PHE A C 1
ATOM 654 O O . PHE A 1 84 ? 1.104 -4.643 5.231 1.00 98.88 84 PHE A O 1
ATOM 661 N N . VAL A 1 85 ? 2.358 -5.742 3.711 1.00 98.88 85 VAL A N 1
ATOM 662 C CA . VAL A 1 85 ? 1.601 -6.999 3.778 1.00 98.88 85 VAL A CA 1
ATOM 663 C C . VAL A 1 85 ? 1.711 -7.614 5.172 1.00 98.88 85 VAL A C 1
ATOM 6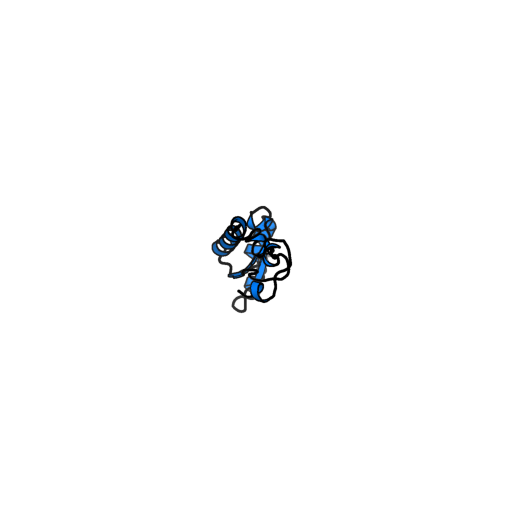65 O O . VAL A 1 85 ? 0.683 -7.895 5.786 1.00 98.88 85 VAL A O 1
ATOM 668 N N . GLU A 1 86 ? 2.923 -7.708 5.727 1.00 98.81 86 GLU A N 1
ATOM 669 C CA . GLU A 1 86 ? 3.165 -8.223 7.079 1.00 98.81 86 GLU A CA 1
ATOM 670 C C . GLU A 1 86 ? 2.377 -7.432 8.138 1.00 98.81 86 GLU A C 1
ATOM 672 O O . GLU A 1 86 ? 1.773 -8.016 9.044 1.00 98.81 86 GLU A O 1
ATOM 677 N N . PHE A 1 87 ? 2.318 -6.098 8.020 1.00 98.69 87 PHE A N 1
ATOM 678 C CA . PHE A 1 87 ? 1.490 -5.270 8.898 1.00 98.69 87 PHE A CA 1
ATOM 679 C C . PHE A 1 87 ? 0.009 -5.662 8.810 1.00 98.69 87 PHE A C 1
ATOM 681 O O . PHE A 1 87 ? -0.650 -5.793 9.846 1.00 98.69 87 PHE A O 1
ATOM 688 N N . GLY A 1 88 ? -0.525 -5.852 7.602 1.00 98.75 88 GLY A N 1
ATOM 689 C CA . GLY A 1 88 ? -1.914 -6.259 7.398 1.00 98.75 88 GLY A CA 1
ATOM 690 C C . GLY A 1 88 ? -2.219 -7.633 7.987 1.00 98.75 88 GLY A C 1
ATOM 691 O O . GLY A 1 88 ? -3.176 -7.772 8.752 1.00 98.75 88 GLY A O 1
ATOM 692 N N . GLU A 1 89 ? -1.371 -8.620 7.700 1.00 98.81 89 GLU A N 1
ATOM 693 C CA . GLU A 1 89 ? -1.512 -9.994 8.188 1.00 98.81 89 GLU A CA 1
ATOM 694 C C . GLU A 1 89 ? -1.457 -10.053 9.717 1.00 98.81 89 GLU A C 1
ATOM 696 O O . GLU A 1 89 ? -2.357 -10.601 10.354 1.00 98.81 89 GLU A O 1
ATOM 701 N N . LYS A 1 90 ? -0.467 -9.395 10.335 1.00 98.56 90 LYS A N 1
ATOM 702 C CA . LYS A 1 90 ? -0.302 -9.356 11.797 1.00 98.56 90 LYS A CA 1
ATOM 703 C C . LYS A 1 90 ? -1.504 -8.754 12.529 1.00 98.56 90 LYS A C 1
ATOM 705 O O . LYS A 1 90 ? -1.733 -9.075 13.695 1.00 98.56 90 LYS A O 1
ATOM 710 N N . ASN A 1 91 ? -2.250 -7.861 11.879 1.00 98.44 91 ASN A N 1
ATOM 711 C CA . ASN A 1 91 ? -3.411 -7.190 12.464 1.00 98.44 91 ASN A CA 1
ATOM 712 C C . ASN A 1 9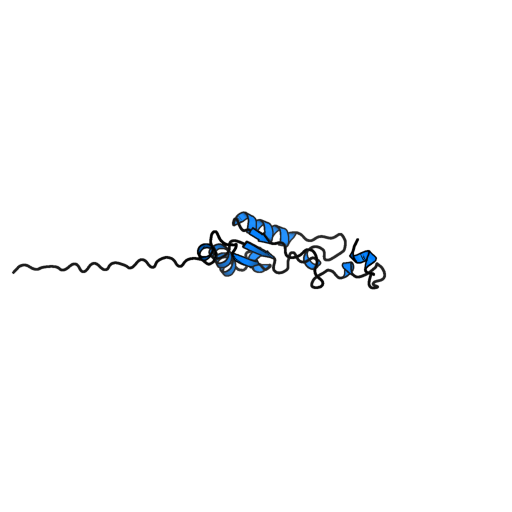1 ? -4.7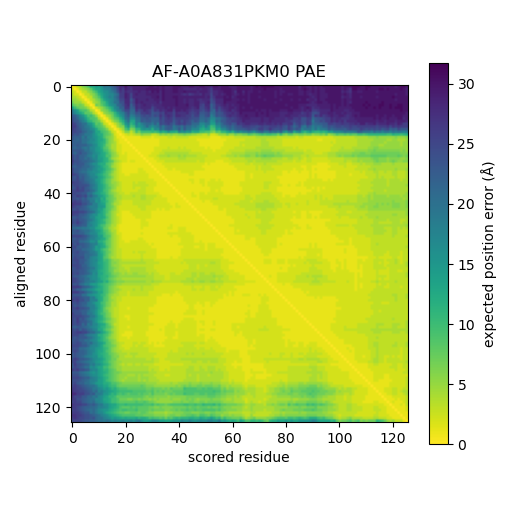54 -7.721 11.925 1.00 98.44 91 ASN A C 1
ATOM 714 O O . ASN A 1 91 ? -5.783 -7.091 12.173 1.00 98.44 91 ASN A O 1
ATOM 718 N N . ASN A 1 92 ? -4.764 -8.868 11.230 1.00 98.25 92 ASN A N 1
ATOM 719 C CA . ASN A 1 92 ? -5.959 -9.490 10.643 1.00 98.25 92 ASN A CA 1
ATOM 720 C C . ASN A 1 92 ? -6.772 -8.528 9.756 1.00 98.25 92 ASN A C 1
ATOM 722 O O . ASN A 1 92 ? -7.998 -8.447 9.860 1.00 98.25 92 ASN A O 1
ATOM 726 N N . MET A 1 93 ? -6.087 -7.759 8.910 1.00 98.75 93 MET A N 1
ATOM 727 C CA . MET A 1 93 ? -6.709 -6.773 8.025 1.00 98.75 93 MET A CA 1
ATOM 728 C C . MET A 1 93 ? -6.857 -7.314 6.601 1.00 98.75 93 MET A C 1
ATOM 730 O O . MET A 1 93 ? -6.004 -8.047 6.110 1.00 98.75 93 MET A O 1
ATOM 734 N N . HIS A 1 94 ? -7.919 -6.908 5.904 1.00 98.75 94 HIS A N 1
ATOM 735 C CA . HIS A 1 94 ? -8.061 -7.160 4.472 1.00 98.75 94 HIS A CA 1
ATOM 736 C C . HIS A 1 94 ? -7.110 -6.256 3.670 1.00 98.75 94 HIS A C 1
ATOM 738 O O . HIS A 1 94 ? -7.218 -5.029 3.735 1.00 98.75 94 HIS A O 1
ATOM 744 N N . ILE A 1 95 ? -6.192 -6.850 2.910 1.00 98.88 95 ILE A N 1
ATOM 745 C CA . ILE A 1 95 ? -5.129 -6.134 2.193 1.00 98.88 95 ILE A CA 1
ATOM 746 C C . ILE A 1 95 ? -5.548 -5.874 0.744 1.00 98.88 95 ILE A C 1
ATOM 748 O O . ILE A 1 95 ? -5.883 -6.801 0.009 1.00 98.88 95 ILE A O 1
ATOM 752 N N . VAL A 1 96 ? -5.477 -4.613 0.322 1.00 98.75 96 VAL A N 1
ATOM 753 C CA . VAL A 1 96 ? -5.744 -4.186 -1.054 1.00 98.75 96 VAL A CA 1
ATOM 754 C C . VAL A 1 96 ? -4.433 -3.799 -1.734 1.00 98.75 96 VAL A C 1
ATOM 756 O O . VAL A 1 96 ? -3.757 -2.854 -1.321 1.00 98.75 96 VAL A O 1
ATOM 759 N N . GLY A 1 97 ? -4.093 -4.507 -2.813 1.00 98.06 97 GLY A N 1
ATOM 760 C CA . GLY A 1 97 ? -2.991 -4.138 -3.699 1.00 98.06 97 GLY A CA 1
ATOM 761 C C . GLY A 1 97 ? -3.378 -2.960 -4.593 1.00 98.06 97 GLY A C 1
ATOM 762 O O . GLY A 1 97 ? -4.357 -3.031 -5.336 1.00 98.06 97 GLY A O 1
ATOM 763 N N . HIS A 1 98 ? -2.608 -1.875 -4.536 1.00 98.50 98 HIS A N 1
ATOM 764 C CA . HIS A 1 98 ? -2.824 -0.679 -5.349 1.00 98.50 98 HIS A CA 1
ATOM 765 C C . HIS A 1 98 ? -1.482 -0.214 -5.931 1.00 98.50 98 HIS A C 1
ATOM 767 O O . HIS A 1 98 ? -0.660 0.352 -5.217 1.00 98.50 98 HIS A O 1
ATOM 773 N N . THR A 1 99 ? -1.195 -0.450 -7.208 1.00 98.31 99 THR A N 1
ATOM 774 C CA . THR A 1 99 ? -2.022 -1.049 -8.273 1.00 98.31 99 THR A CA 1
ATOM 775 C C . THR A 1 99 ? -1.105 -1.669 -9.328 1.00 98.31 99 THR A C 1
ATOM 777 O O . THR A 1 99 ? 0.043 -1.251 -9.459 1.00 98.31 99 THR A O 1
ATOM 780 N N . LEU A 1 100 ? -1.611 -2.636 -10.097 1.00 96.00 100 LEU A N 1
ATOM 781 C CA . LEU A 1 100 ? -0.827 -3.321 -11.129 1.00 96.00 100 LEU A CA 1
ATOM 782 C C . LEU A 1 100 ? -0.526 -2.413 -12.327 1.00 96.00 100 LEU A C 1
ATOM 784 O O . LEU A 1 100 ? 0.615 -2.327 -12.769 1.00 96.00 100 LEU A O 1
ATOM 788 N N . ILE A 1 101 ? -1.548 -1.729 -12.849 1.00 94.75 101 ILE A N 1
ATOM 789 C CA . ILE A 1 101 ? -1.443 -0.922 -14.069 1.00 94.75 101 ILE A CA 1
ATOM 790 C C . ILE A 1 101 ? -2.037 0.455 -13.806 1.00 94.75 101 ILE A C 1
ATOM 792 O O . ILE A 1 101 ? -3.182 0.583 -13.363 1.00 94.75 101 ILE A O 1
ATOM 796 N N . TRP A 1 102 ? -1.252 1.493 -14.087 1.00 96.75 102 TRP A N 1
ATOM 797 C CA . TRP A 1 102 ? -1.689 2.880 -14.013 1.00 96.75 102 TRP A CA 1
ATOM 798 C C . TRP A 1 102 ? -0.821 3.761 -14.909 1.00 96.75 102 TRP A C 1
ATOM 800 O O . TRP A 1 102 ? 0.362 3.499 -15.080 1.00 96.75 102 TRP A O 1
ATOM 810 N N . HIS A 1 103 ? -1.397 4.821 -15.474 1.00 94.25 103 HIS A N 1
ATOM 811 C CA . HIS A 1 103 ? -0.645 5.772 -16.302 1.00 94.25 103 HIS A CA 1
ATOM 812 C C . HIS A 1 103 ? 0.253 6.699 -15.464 1.00 94.25 103 HIS A C 1
ATOM 814 O O . HIS A 1 103 ? 1.157 7.335 -15.993 1.00 94.25 103 HIS A O 1
ATOM 820 N N . SER A 1 104 ? -0.030 6.822 -14.163 1.00 97.00 104 SER A N 1
ATOM 821 C CA . SER A 1 104 ? 0.730 7.648 -13.230 1.00 97.00 104 SER A CA 1
ATOM 822 C C . SER A 1 104 ? 1.566 6.766 -12.318 1.00 97.00 104 SER A C 1
ATOM 824 O O . SER A 1 104 ? 1.152 5.665 -11.962 1.00 97.00 104 SER A O 1
ATOM 826 N N . GLN A 1 105 ? 2.743 7.263 -11.932 1.00 97.62 105 GLN A N 1
ATOM 827 C CA . GLN A 1 105 ? 3.706 6.528 -11.108 1.00 97.62 105 GLN A CA 1
ATOM 828 C C . GLN A 1 105 ? 4.053 5.134 -11.666 1.00 97.62 105 GLN A C 1
ATOM 830 O O . GLN A 1 105 ? 4.413 4.240 -10.904 1.00 97.62 105 GLN A O 1
ATOM 835 N N . ALA A 1 106 ? 3.950 4.960 -12.986 1.00 97.25 106 ALA A N 1
ATOM 836 C CA . ALA A 1 106 ? 4.550 3.851 -13.710 1.00 97.25 106 ALA A CA 1
ATOM 837 C C . ALA A 1 106 ? 6.013 4.178 -14.037 1.00 97.25 106 ALA A C 1
ATOM 839 O O . ALA A 1 106 ? 6.351 5.357 -14.208 1.00 97.25 106 ALA A O 1
ATOM 840 N N . PRO A 1 107 ? 6.898 3.173 -14.098 1.00 96.06 107 PRO A N 1
ATOM 841 C CA . PRO A 1 107 ? 8.294 3.416 -14.409 1.00 96.06 107 PRO A CA 1
ATOM 842 C C . PRO A 1 107 ? 8.441 3.812 -15.885 1.00 96.06 107 PRO A C 1
ATOM 844 O O . PRO A 1 107 ? 7.704 3.332 -16.745 1.00 96.06 107 PRO A O 1
ATOM 847 N N . ARG A 1 108 ? 9.397 4.698 -16.201 1.00 94.75 108 ARG A N 1
ATOM 848 C CA . ARG A 1 108 ? 9.565 5.218 -17.574 1.00 94.75 108 ARG A CA 1
ATOM 849 C C . ARG A 1 108 ? 9.846 4.107 -18.586 1.00 94.75 108 ARG A C 1
ATOM 851 O O . ARG A 1 108 ? 9.386 4.225 -19.716 1.00 94.75 108 ARG A O 1
ATOM 858 N N . TRP A 1 109 ? 10.557 3.058 -18.174 1.00 95.56 109 TRP A N 1
ATOM 859 C CA . TRP A 1 109 ? 10.965 1.961 -19.053 1.00 95.56 109 TRP A CA 1
ATOM 860 C C . TRP A 1 109 ? 9.782 1.182 -19.643 1.00 95.56 109 TRP A C 1
ATOM 862 O O . TRP A 1 109 ? 9.927 0.631 -20.720 1.00 95.56 109 TRP A O 1
ATOM 872 N N . PHE A 1 110 ? 8.586 1.223 -19.036 1.00 95.38 110 PHE A N 1
ATOM 873 C CA . PHE A 1 110 ? 7.378 0.663 -19.664 1.00 95.38 110 PHE A CA 1
ATOM 874 C C . PHE A 1 110 ? 7.086 1.282 -21.035 1.00 95.38 110 PHE A C 1
ATOM 876 O O . PHE A 1 110 ? 6.448 0.659 -21.874 1.00 95.38 110 PHE A O 1
ATOM 883 N N . PHE A 1 111 ? 7.476 2.541 -21.233 1.00 96.06 111 PHE A N 1
ATOM 884 C CA . PHE A 1 111 ? 7.003 3.359 -22.343 1.00 96.06 111 PHE A CA 1
ATOM 885 C C . PHE A 1 111 ? 8.089 3.675 -23.364 1.00 96.06 111 PHE A C 1
ATOM 887 O O . PHE A 1 111 ? 7.810 4.457 -24.269 1.00 96.06 111 PHE A O 1
ATOM 894 N N . VAL A 1 112 ? 9.307 3.144 -23.214 1.00 96.31 112 VAL A N 1
ATOM 895 C CA . VAL A 1 112 ? 10.420 3.442 -24.123 1.00 96.31 112 VAL A CA 1
ATOM 896 C C . VAL A 1 112 ? 11.186 2.204 -24.560 1.00 96.31 112 VAL A C 1
ATOM 898 O O . VAL A 1 112 ? 11.306 1.260 -23.789 1.00 96.31 112 VAL A O 1
ATOM 901 N N . ASP A 1 113 ? 11.698 2.233 -25.789 1.00 94.81 113 ASP A N 1
ATOM 902 C CA . ASP A 1 113 ? 12.646 1.243 -26.309 1.00 94.81 113 ASP A CA 1
ATOM 903 C C . ASP A 1 113 ? 14.081 1.490 -25.791 1.00 94.81 113 ASP A C 1
ATOM 905 O O . ASP A 1 113 ? 14.335 2.417 -25.011 1.00 94.81 113 ASP A O 1
ATOM 909 N N . GLU A 1 114 ? 15.031 0.648 -26.215 1.00 92.31 114 GLU A N 1
ATOM 910 C CA . GLU A 1 114 ? 16.450 0.758 -25.840 1.00 92.31 114 GLU A CA 1
ATOM 911 C C . GLU A 1 114 ? 17.085 2.076 -26.327 1.00 92.31 114 GLU A C 1
ATOM 913 O O . GLU A 1 114 ? 18.037 2.579 -25.724 1.00 92.31 114 GLU A O 1
ATOM 918 N N . GLU A 1 115 ? 16.540 2.670 -27.391 1.00 94.69 115 GLU A N 1
ATOM 919 C CA . GLU A 1 115 ? 16.943 3.954 -27.957 1.00 94.69 115 GLU A CA 1
ATOM 920 C C . GLU A 1 115 ? 16.263 5.169 -27.291 1.00 94.69 115 GLU A C 1
ATOM 922 O O . GLU A 1 115 ? 16.660 6.313 -27.535 1.00 94.69 115 GLU A O 1
ATOM 927 N N . GLY A 1 116 ? 15.271 4.945 -26.424 1.00 94.19 116 GLY A N 1
ATOM 928 C CA . GLY A 1 116 ? 14.528 5.972 -25.694 1.00 94.19 116 GLY A CA 1
ATOM 929 C C . GLY A 1 116 ? 13.297 6.541 -26.415 1.00 94.19 116 GLY A C 1
ATOM 930 O O . GLY A 1 116 ? 12.707 7.509 -25.916 1.00 94.19 116 GLY A O 1
ATOM 931 N N . ASN A 1 117 ? 12.893 5.980 -27.558 1.00 97.00 117 ASN A N 1
ATOM 932 C CA . ASN A 1 117 ? 11.674 6.368 -28.273 1.00 97.00 117 ASN A CA 1
ATOM 933 C C . ASN A 1 117 ? 10.439 5.750 -27.623 1.00 97.00 117 ASN A C 1
ATOM 935 O O . ASN A 1 117 ? 10.518 4.696 -27.003 1.00 97.00 117 ASN A O 1
ATOM 939 N N . GLU A 1 118 ? 9.278 6.388 -27.785 1.00 97.00 118 GLU A N 1
ATOM 940 C CA . GLU A 1 118 ? 8.031 5.842 -27.248 1.00 97.00 118 GLU A CA 1
ATOM 941 C C . GLU A 1 118 ? 7.609 4.564 -27.975 1.00 97.00 118 GLU A C 1
ATOM 943 O O . GLU A 1 118 ? 7.538 4.528 -29.205 1.00 97.00 118 GLU A O 1
ATOM 948 N N . VAL A 1 119 ? 7.288 3.526 -27.203 1.00 96.56 119 VAL A N 1
ATOM 949 C CA . VAL A 1 119 ? 6.827 2.246 -27.751 1.00 96.56 119 VAL A CA 1
ATOM 950 C C . VAL A 1 119 ? 5.370 2.318 -28.219 1.00 96.56 119 VAL A C 1
ATOM 952 O O . VAL A 1 119 ? 4.553 3.084 -27.703 1.00 96.56 119 VAL A O 1
ATOM 955 N N . GLY A 1 120 ? 5.033 1.494 -29.214 1.00 96.06 120 GLY A N 1
ATOM 956 C CA . GLY A 1 120 ? 3.671 1.360 -29.732 1.00 96.06 120 GLY A CA 1
ATOM 957 C C . GLY A 1 120 ? 2.745 0.552 -28.818 1.00 96.06 120 GLY A C 1
ATOM 958 O O . GLY A 1 120 ? 3.171 -0.082 -27.853 1.00 96.06 120 GLY A O 1
ATOM 959 N N . ARG A 1 121 ? 1.452 0.526 -29.168 1.00 94.25 121 ARG A N 1
ATOM 960 C CA . ARG A 1 121 ? 0.421 -0.244 -28.448 1.00 94.25 121 ARG A CA 1
ATOM 961 C C . ARG A 1 121 ? 0.782 -1.722 -28.343 1.00 94.25 121 ARG A C 1
ATOM 963 O O . ARG A 1 121 ? 0.477 -2.342 -27.339 1.00 94.25 121 ARG A O 1
ATOM 970 N N . GLU A 1 122 ? 1.384 -2.258 -29.390 1.00 94.56 122 GLU A N 1
ATOM 971 C CA . GLU A 1 122 ? 1.714 -3.663 -29.581 1.00 94.56 122 GLU A CA 1
ATOM 972 C C . GLU A 1 122 ? 2.675 -4.144 -28.495 1.00 94.56 122 GLU A C 1
ATOM 974 O O . GLU A 1 122 ? 2.457 -5.215 -27.955 1.00 94.56 122 GLU A O 1
ATOM 979 N N . VAL A 1 123 ? 3.633 -3.304 -28.089 1.00 91.88 123 VAL A N 1
ATOM 980 C CA . VAL A 1 123 ? 4.555 -3.594 -26.980 1.00 91.88 123 VAL A CA 1
ATOM 981 C C . VAL A 1 123 ? 3.852 -3.487 -25.622 1.00 91.88 123 VAL A C 1
ATOM 983 O O . VAL A 1 123 ? 4.085 -4.296 -24.738 1.00 91.88 123 VAL A O 1
ATOM 986 N N . LEU A 1 124 ? 2.959 -2.508 -25.438 1.00 90.31 124 LEU A N 1
ATOM 987 C CA . LEU A 1 124 ? 2.300 -2.251 -24.145 1.00 90.31 124 LEU A CA 1
ATOM 988 C C . LEU A 1 124 ? 1.218 -3.274 -23.756 1.00 90.31 124 LEU A C 1
ATOM 990 O O . LEU A 1 124 ? 0.717 -3.217 -22.631 1.00 90.31 124 LEU A O 1
ATOM 994 N N . ILE A 1 125 ? 0.781 -4.125 -24.688 1.00 90.06 125 ILE A N 1
ATOM 995 C CA . ILE A 1 125 ? -0.279 -5.124 -24.461 1.00 90.06 125 ILE A CA 1
ATOM 996 C C . ILE A 1 125 ? 0.231 -6.570 -24.430 1.00 90.06 125 ILE A C 1
ATOM 998 O O . ILE A 1 125 ? -0.594 -7.470 -24.255 1.00 90.06 125 ILE A O 1
ATOM 1002 N N . GLU A 1 126 ? 1.529 -6.783 -24.656 1.00 78.12 126 GLU A N 1
ATOM 1003 C CA . GLU A 1 126 ? 2.202 -8.076 -24.458 1.00 78.12 126 GLU A CA 1
ATOM 1004 C C . GLU A 1 126 ? 2.396 -8.375 -22.963 1.00 78.12 126 GLU A C 1
ATOM 1006 O O . GLU A 1 126 ? 2.209 -9.558 -22.591 1.00 78.12 126 GLU A O 1
#

Mean predicted aligned error: 7.4 Å

Nearest PDB structures (foldseek):
  5xc1-assembly2_B  TM=9.315E-01  e=1.612E-10  Bacillus sp. NG-27
  4pmu-assembly3_F  TM=9.456E-01  e=2.425E-09  Xanthomonas citri pv. citri str. 306
  3msd-assembly1_A  TM=9.243E-01  e=1.048E-09  Geobacillus stearothermophilus
  1n82-assembly1_A  TM=9.232E-01  e=1.646E-09  Geobacillus stearothermophilus
  5y3x-assembly6_F  TM=8.908E-01  e=1.543E-09  Caldicellulosiruptor owensensis OL

Secondary structure (DSSP, 8-state):
--------------PPPPPPHHHHTTTT---EEEE-HHHHTT--HHHHHHHHHH-SEEEESSTTSHHHH-SBTTB---HHHHHHHHHHHHTTPEEE---S--SSS--GGGGB-TTSPBPPHHHHT-